Protein AF-A0A3D4ILH9-F1 (afdb_monomer_lite)

Sequence (61 aa):
MTKVTAGSSQVKPDLMAVEEPLEIRIGFGPIGDRTQKSLSVTMRTPGHDYELATGFLFTEG

Secondary structure (DSSP, 8-state):
-EEEETTEEEE--------EEEEEEEEES-TTS-EEEEEEEEEE-TT-HHHHHHHHHHHH-

Radius of gyration: 20.57 Å; chains: 1; bounding box: 32×19×66 Å

Structure (mmCIF, N/CA/C/O backbone):
data_AF-A0A3D4ILH9-F1
#
_entry.id   AF-A0A3D4ILH9-F1
#
loop_
_atom_site.group_PDB
_atom_site.id
_atom_site.type_symbol
_atom_site.label_atom_id
_atom_site.label_alt_id
_atom_site.label_comp_id
_atom_site.label_asym_id
_atom_site.label_entity_id
_atom_site.label_seq_id
_atom_site.pdbx_PDB_ins_code
_atom_site.Cartn_x
_atom_site.Cartn_y
_atom_site.Cartn_z
_atom_site.occupancy
_atom_site.B_iso_or_equiv
_atom_site.auth_seq_id
_atom_site.auth_comp_id
_atom_site.auth_asym_id
_atom_site.auth_atom_id
_atom_site.pdbx_PDB_model_num
ATOM 1 N N . MET A 1 1 ? -15.465 -1.276 22.293 1.00 84.44 1 MET A N 1
ATOM 2 C CA . MET A 1 1 ? -14.557 -0.950 23.416 1.00 84.44 1 MET A CA 1
ATOM 3 C C . 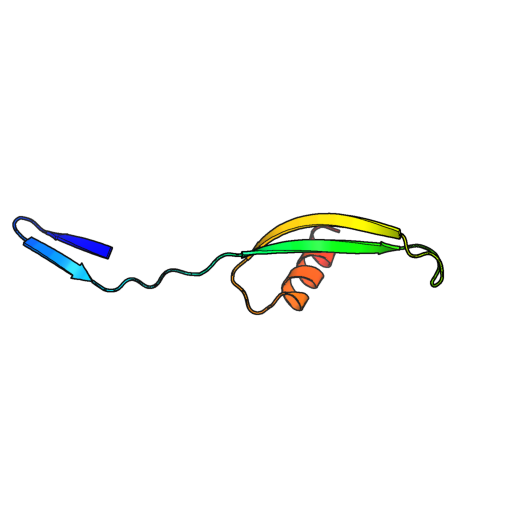MET A 1 1 ? -15.308 -1.003 24.742 1.00 84.44 1 MET A C 1
ATOM 5 O O . MET A 1 1 ? -16.453 -0.567 24.810 1.00 84.44 1 MET A O 1
ATOM 9 N N . THR A 1 2 ? -14.685 -1.519 25.802 1.00 89.00 2 THR A N 1
ATOM 10 C CA . THR A 1 2 ? -15.280 -1.529 27.149 1.00 89.00 2 THR A CA 1
ATOM 11 C C . THR A 1 2 ? -14.739 -0.353 27.948 1.00 89.00 2 THR A C 1
ATOM 13 O O . THR A 1 2 ? -13.547 -0.294 28.236 1.00 89.00 2 THR A O 1
ATOM 16 N N . LYS A 1 3 ? -15.607 0.595 28.309 1.00 88.62 3 LYS A N 1
ATOM 17 C CA . LYS A 1 3 ? -15.250 1.692 29.210 1.00 88.62 3 LYS A CA 1
ATOM 18 C C . LYS A 1 3 ? -15.473 1.230 30.649 1.00 88.62 3 LYS A C 1
ATOM 20 O O . LYS A 1 3 ? -16.610 0.955 31.028 1.00 88.62 3 LYS A O 1
ATOM 25 N N . VAL A 1 4 ? -14.406 1.175 31.443 1.00 9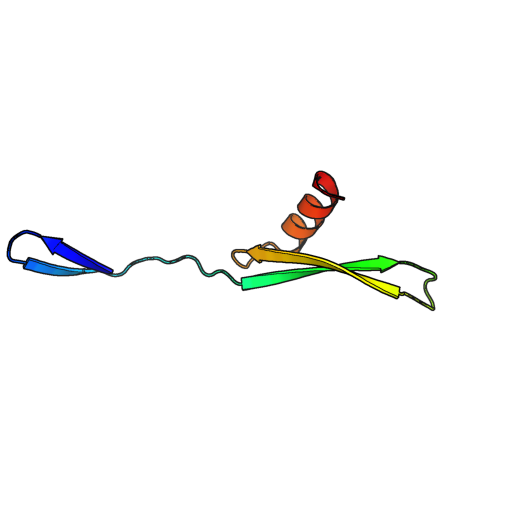0.38 4 VAL A N 1
ATOM 26 C CA . VAL A 1 4 ? -14.463 0.829 32.871 1.00 90.38 4 VAL A CA 1
ATOM 27 C C . VAL A 1 4 ? -14.335 2.101 33.708 1.00 90.38 4 VAL A C 1
ATOM 29 O O . VAL A 1 4 ? -13.448 2.919 33.478 1.00 90.38 4 VAL A O 1
ATOM 32 N N . THR A 1 5 ? -15.231 2.267 34.675 1.00 89.25 5 THR A N 1
ATOM 33 C CA . THR A 1 5 ? -15.206 3.325 35.699 1.00 89.25 5 THR A CA 1
ATOM 34 C C . THR A 1 5 ? -15.325 2.647 37.069 1.00 89.25 5 THR A C 1
ATOM 36 O O . THR A 1 5 ? -15.748 1.495 37.130 1.00 89.25 5 THR A O 1
ATOM 39 N N . ALA A 1 6 ? -14.956 3.302 38.174 1.00 84.56 6 ALA A N 1
ATOM 40 C CA . ALA A 1 6 ? -14.972 2.677 39.503 1.00 84.56 6 ALA A CA 1
ATOM 41 C C . ALA A 1 6 ? -16.360 2.081 39.844 1.00 84.56 6 ALA A C 1
ATOM 43 O O . ALA A 1 6 ? -17.305 2.810 40.132 1.00 84.56 6 ALA A O 1
ATOM 44 N N . GLY A 1 7 ? -16.480 0.751 39.752 1.00 88.31 7 GLY A N 1
ATOM 45 C CA . GLY A 1 7 ? -17.709 -0.008 40.009 1.00 88.31 7 GLY A CA 1
ATOM 46 C C . GLY A 1 7 ? -18.647 -0.238 38.813 1.00 88.31 7 GLY A C 1
ATOM 47 O O . GLY A 1 7 ? -19.665 -0.899 38.990 1.00 88.31 7 GLY A O 1
ATOM 48 N N . SER A 1 8 ? -18.348 0.256 37.603 1.00 88.44 8 SER A N 1
ATOM 49 C CA . SER A 1 8 ? -19.199 0.025 36.421 1.00 88.44 8 SER A CA 1
ATOM 50 C C . SER A 1 8 ? -18.407 -0.210 35.136 1.00 88.44 8 SER A C 1
ATOM 52 O O . SER A 1 8 ? -17.346 0.370 34.905 1.00 88.44 8 SER A O 1
ATOM 54 N N . SER A 1 9 ? -18.949 -1.066 34.274 1.00 89.69 9 SER A N 1
ATOM 55 C CA . SER A 1 9 ? -18.413 -1.357 32.948 1.00 89.69 9 SER A CA 1
ATOM 56 C C . SER A 1 9 ? -19.511 -1.134 31.917 1.00 89.69 9 SER A C 1
ATOM 58 O O . SER A 1 9 ? -20.618 -1.649 32.070 1.00 89.69 9 SER A O 1
ATOM 60 N N . GLN A 1 10 ? -19.223 -0.340 30.888 1.00 93.38 10 GLN A N 1
ATOM 61 C CA . GLN A 1 10 ? -20.150 -0.071 29.794 1.00 93.38 10 GLN A CA 1
ATOM 62 C C . GLN A 1 10 ? -19.496 -0.442 28.465 1.00 93.38 10 GLN A C 1
ATOM 64 O O . GLN A 1 10 ? -18.421 0.058 28.124 1.00 93.38 10 GLN A O 1
ATOM 69 N N . VAL A 1 11 ? -20.172 -1.285 27.686 1.00 92.56 11 VAL A N 1
ATOM 70 C CA . VAL A 1 11 ? -19.788 -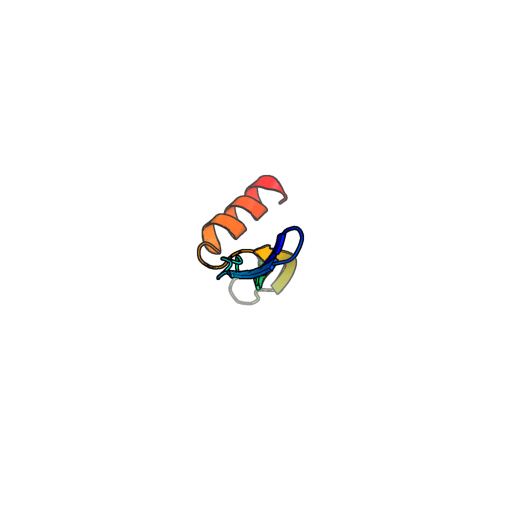1.550 26.298 1.00 92.56 11 VAL A CA 1
ATOM 71 C C . VAL A 1 11 ? -20.196 -0.348 25.453 1.00 92.56 11 VAL A C 1
ATOM 73 O O . VAL A 1 11 ? -21.359 0.057 25.461 1.00 92.56 11 VAL A O 1
ATOM 76 N N . LYS A 1 12 ? -19.234 0.231 24.735 1.00 92.56 12 LYS A N 1
ATOM 77 C CA . LYS A 1 12 ? -19.477 1.284 23.749 1.00 92.56 12 LYS A CA 1
ATOM 78 C C . LYS A 1 12 ? -18.995 0.842 22.366 1.00 92.56 12 LYS A C 1
ATOM 80 O O . LYS A 1 12 ? -17.941 0.194 22.278 1.00 92.56 12 LYS A O 1
ATOM 85 N N . PRO A 1 13 ? -19.744 1.178 21.300 1.00 91.31 13 PRO A N 1
ATOM 86 C CA . PRO A 1 13 ? -19.241 1.028 19.946 1.00 91.31 13 PRO A CA 1
ATOM 87 C C . PRO A 1 13 ? -17.991 1.891 19.798 1.00 91.31 13 PRO A C 1
ATOM 89 O O . PRO A 1 13 ? -17.919 2.990 20.349 1.00 91.31 13 PRO A O 1
ATOM 92 N N . ASP A 1 14 ? -17.006 1.347 19.101 1.00 89.38 14 ASP A N 1
ATOM 93 C CA . ASP A 1 14 ? -15.754 2.027 18.812 1.00 89.38 14 ASP A CA 1
ATOM 94 C C . ASP A 1 14 ? -15.537 2.009 17.305 1.00 89.38 14 ASP A C 1
ATOM 96 O O . ASP A 1 14 ? -15.877 1.022 16.647 1.00 89.38 14 ASP A O 1
ATOM 100 N N . LEU A 1 15 ? -15.026 3.110 16.772 1.00 91.06 15 LEU A N 1
ATOM 101 C CA . LEU A 1 15 ? -14.734 3.239 15.353 1.00 91.06 15 LEU A CA 1
ATOM 102 C C . LEU A 1 15 ? -13.256 2.932 15.164 1.00 91.06 15 LEU A C 1
ATOM 104 O O . LEU A 1 15 ? -12.400 3.692 15.605 1.00 91.06 15 LEU A O 1
ATOM 108 N N . MET A 1 16 ? -12.969 1.819 14.498 1.00 90.31 16 MET A N 1
ATOM 109 C CA . MET A 1 16 ? -11.607 1.456 14.125 1.00 90.31 16 MET A CA 1
ATOM 110 C C . MET A 1 16 ? -11.412 1.674 12.630 1.00 90.31 16 MET A C 1
ATOM 112 O O . MET A 1 16 ? -12.269 1.298 11.828 1.00 90.31 16 MET A O 1
ATOM 116 N N . ALA A 1 17 ? -10.286 2.284 12.265 1.00 91.75 17 ALA A N 1
ATOM 117 C CA . ALA A 1 17 ? -9.864 2.348 10.876 1.00 91.75 17 ALA A CA 1
ATOM 118 C C . ALA A 1 17 ? -9.484 0.943 10.390 1.00 91.75 17 ALA A C 1
ATOM 120 O O . ALA A 1 17 ? -8.923 0.145 11.141 1.00 91.75 17 ALA A O 1
ATOM 121 N N . VAL A 1 18 ? -9.809 0.652 9.133 1.00 93.31 18 VAL A N 1
ATOM 122 C CA . VAL A 1 18 ? -9.343 -0.560 8.454 1.00 93.31 18 VAL A CA 1
ATOM 123 C C . VAL A 1 18 ? -7.985 -0.260 7.838 1.00 93.31 18 VAL A C 1
ATOM 125 O O . VAL A 1 18 ? -7.828 0.783 7.208 1.00 93.31 18 VAL A O 1
ATOM 128 N N . GLU A 1 19 ? -7.038 -1.183 7.980 1.00 96.50 19 GLU A N 1
ATOM 129 C CA . GLU A 1 19 ? -5.753 -1.138 7.286 1.00 96.50 19 GLU A CA 1
ATOM 130 C C . GLU A 1 19 ? -5.593 -2.371 6.398 1.00 96.50 19 GLU A C 1
ATOM 132 O O . GLU A 1 19 ? -5.873 -3.495 6.818 1.00 96.50 19 GLU A O 1
ATOM 137 N N . GLU A 1 20 ? -5.117 -2.159 5.174 1.00 96.81 20 GLU A N 1
ATOM 138 C CA . GLU A 1 20 ? -4.834 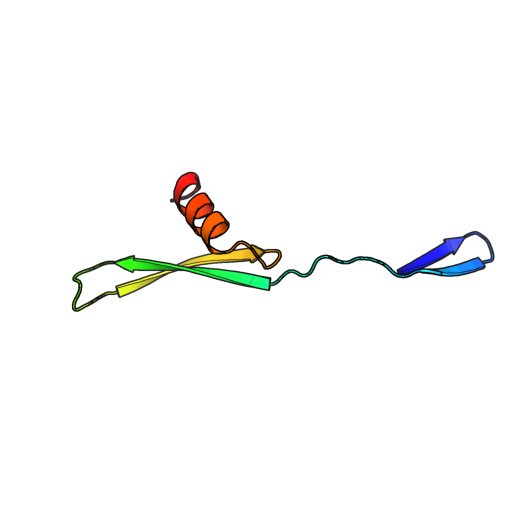-3.211 4.203 1.00 96.81 20 GLU A CA 1
ATOM 139 C C . GLU A 1 20 ? -3.452 -2.997 3.572 1.00 96.81 20 GLU A C 1
ATOM 141 O O . GLU A 1 20 ? -3.024 -1.850 3.387 1.00 96.81 20 GLU A O 1
ATOM 146 N N . PRO A 1 21 ? -2.739 -4.082 3.228 1.00 96.50 21 PRO A N 1
ATOM 147 C CA . PRO A 1 21 ? -1.464 -3.976 2.539 1.00 96.50 21 PRO A CA 1
ATOM 148 C C . PRO A 1 21 ? -1.665 -3.537 1.082 1.00 96.50 21 PRO A C 1
ATOM 150 O O . PRO A 1 21 ? -2.500 -4.085 0.362 1.00 96.50 21 PRO A O 1
ATOM 153 N N . LEU A 1 22 ? -0.841 -2.596 0.626 1.00 95.56 22 LEU A N 1
ATOM 154 C CA . LEU A 1 22 ? -0.713 -2.198 -0.773 1.00 95.56 22 LEU A CA 1
ATOM 155 C C . LEU A 1 22 ? 0.721 -2.442 -1.248 1.00 95.56 22 LEU A C 1
ATOM 157 O O . LEU A 1 22 ? 1.666 -1.891 -0.684 1.00 95.56 22 LEU A O 1
ATOM 161 N N . GLU A 1 23 ? 0.879 -3.232 -2.312 1.00 96.44 23 GLU A N 1
ATOM 162 C CA . GLU A 1 23 ? 2.164 -3.421 -2.989 1.00 96.44 23 GLU A CA 1
ATOM 163 C C . GLU A 1 23 ? 2.297 -2.461 -4.181 1.00 96.44 23 GLU A C 1
ATOM 165 O O . GLU A 1 23 ? 1.481 -2.473 -5.105 1.00 96.44 23 GLU A O 1
ATOM 170 N N . ILE A 1 24 ? 3.370 -1.666 -4.193 1.00 95.00 24 ILE A N 1
ATOM 171 C CA . ILE A 1 24 ? 3.734 -0.789 -5.309 1.00 95.00 24 ILE A CA 1
ATOM 172 C C . ILE A 1 24 ? 4.782 -1.499 -6.167 1.00 95.00 24 ILE A C 1
ATOM 174 O O . ILE A 1 24 ? 5.841 -1.907 -5.684 1.00 95.00 24 ILE A O 1
ATOM 178 N N . ARG A 1 25 ? 4.501 -1.631 -7.468 1.00 94.75 25 ARG A N 1
ATOM 179 C CA . ARG A 1 25 ? 5.361 -2.325 -8.438 1.00 94.75 25 ARG A CA 1
ATOM 180 C C . ARG A 1 25 ? 5.648 -1.422 -9.631 1.00 94.75 25 ARG A C 1
ATOM 182 O O . ARG A 1 25 ? 4.750 -0.759 -10.143 1.00 94.75 25 ARG A O 1
ATOM 189 N N . ILE A 1 26 ? 6.887 -1.440 -10.113 1.00 92.69 26 ILE A N 1
ATOM 190 C CA . ILE A 1 26 ? 7.305 -0.696 -11.305 1.00 92.69 26 ILE A CA 1
ATOM 191 C C . ILE A 1 26 ? 7.479 -1.672 -12.463 1.00 92.69 2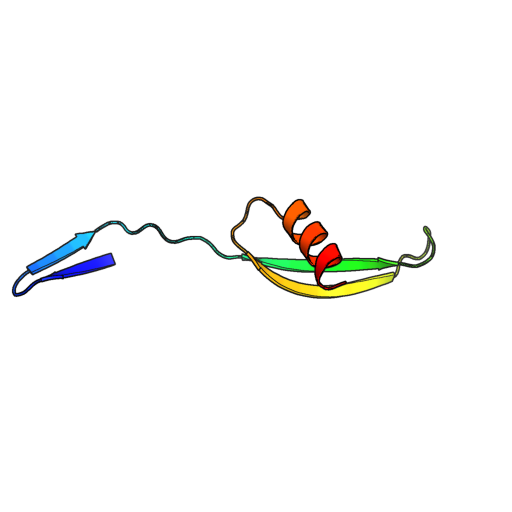6 ILE A C 1
ATOM 193 O O . ILE A 1 26 ? 8.242 -2.634 -12.376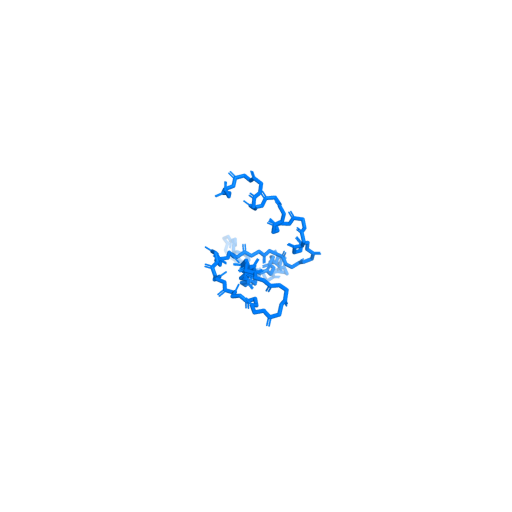 1.00 92.69 26 ILE A O 1
ATOM 197 N N . GLY A 1 27 ? 6.792 -1.395 -13.570 1.00 93.94 27 GLY A N 1
ATOM 198 C CA . GLY A 1 27 ? 7.102 -1.994 -14.864 1.00 93.94 27 GLY A CA 1
ATOM 199 C C . GLY A 1 27 ? 8.153 -1.162 -15.599 1.00 93.94 27 GLY A C 1
ATOM 200 O O . GLY A 1 27 ? 8.008 0.058 -15.698 1.00 93.94 27 GLY A O 1
ATOM 201 N N . PHE A 1 28 ? 9.169 -1.794 -16.177 1.00 93.88 28 PHE A N 1
ATOM 202 C CA . PHE A 1 28 ? 10.164 -1.148 -17.041 1.00 93.88 28 PHE A CA 1
ATOM 203 C C . PHE A 1 28 ? 10.603 -2.090 -18.171 1.00 93.88 28 PHE A C 1
ATOM 205 O O . PHE A 1 28 ? 10.216 -3.254 -18.203 1.00 93.88 28 PHE A O 1
ATOM 212 N N . GLY A 1 29 ? 11.371 -1.575 -19.131 1.00 95.19 29 GLY A N 1
ATOM 213 C CA . GLY A 1 29 ? 11.774 -2.319 -20.328 1.00 95.19 29 GLY A CA 1
ATOM 214 C C . GLY A 1 29 ? 10.855 -2.091 -21.538 1.00 95.19 29 GLY A C 1
ATOM 215 O O . GLY A 1 29 ? 9.899 -1.303 -21.443 1.00 95.19 29 GLY A O 1
ATOM 216 N N . PRO A 1 30 ? 11.175 -2.728 -22.682 1.00 95.94 30 PRO A N 1
ATOM 217 C CA . PRO A 1 30 ? 10.450 -2.581 -23.943 1.00 95.94 30 PRO A CA 1
ATOM 218 C C . PRO A 1 30 ? 8.959 -2.904 -23.808 1.00 95.94 30 PRO A C 1
ATOM 220 O O . PRO A 1 30 ? 8.568 -3.740 -23.002 1.00 95.94 30 PRO A O 1
ATOM 223 N N . ILE A 1 31 ? 8.112 -2.281 -24.636 1.00 90.44 31 ILE A N 1
ATOM 224 C CA . ILE A 1 31 ? 6.646 -2.478 -24.595 1.00 90.44 31 ILE A CA 1
ATOM 225 C C . ILE A 1 31 ? 6.262 -3.961 -24.756 1.00 90.44 31 ILE A C 1
ATOM 227 O O . ILE A 1 31 ? 5.306 -4.407 -24.129 1.00 90.44 31 ILE A O 1
ATOM 231 N N . GLY A 1 32 ? 7.022 -4.722 -25.550 1.00 94.06 32 GLY A N 1
ATOM 232 C CA . GLY A 1 32 ? 6.803 -6.157 -25.765 1.00 94.06 32 GLY A CA 1
ATOM 233 C C . GLY A 1 32 ? 7.445 -7.089 -24.731 1.00 94.06 32 GLY A C 1
ATOM 234 O O . GLY A 1 32 ? 7.185 -8.283 -24.785 1.00 94.06 32 GLY A O 1
ATOM 235 N N . ASP A 1 33 ? 8.269 -6.569 -23.816 1.00 94.38 33 ASP A N 1
ATOM 236 C CA . ASP A 1 33 ? 9.000 -7.356 -22.813 1.00 94.38 33 ASP A CA 1
ATOM 237 C C . ASP A 1 33 ? 9.161 -6.539 -21.523 1.00 94.38 33 ASP A C 1
ATOM 239 O O . ASP A 1 33 ? 10.223 -6.013 -21.179 1.00 94.38 33 ASP A O 1
ATOM 243 N N . ARG A 1 34 ? 8.026 -6.311 -20.858 1.00 94.50 34 ARG A N 1
ATOM 244 C CA . ARG A 1 34 ? 7.963 -5.501 -19.643 1.00 94.50 34 ARG A CA 1
ATOM 245 C C . ARG A 1 34 ? 8.361 -6.346 -18.441 1.00 94.50 34 ARG A C 1
ATOM 247 O O . ARG A 1 34 ? 7.610 -7.219 -18.014 1.00 94.50 34 ARG A O 1
ATOM 254 N N . THR A 1 35 ? 9.478 -5.997 -17.819 1.00 96.00 35 THR A N 1
ATOM 255 C CA . THR A 1 35 ? 9.882 -6.544 -16.524 1.00 96.00 35 THR A CA 1
ATOM 256 C C . THR A 1 35 ? 9.161 -5.801 -15.409 1.00 96.00 35 THR A C 1
ATOM 258 O O . THR A 1 35 ? 9.100 -4.571 -15.411 1.00 96.00 35 THR A O 1
ATOM 261 N N . GLN A 1 36 ? 8.629 -6.533 -14.432 1.00 95.19 36 GLN A N 1
ATOM 262 C CA . GLN A 1 36 ? 8.039 -5.957 -13.224 1.00 95.19 36 GLN A CA 1
ATOM 263 C C . GLN A 1 36 ? 8.972 -6.152 -12.029 1.00 95.19 36 GLN A C 1
ATOM 265 O O . GLN A 1 36 ? 9.467 -7.253 -11.799 1.00 95.19 36 GLN A O 1
ATOM 270 N N . LYS A 1 37 ? 9.158 -5.103 -11.228 1.00 94.12 37 LYS A N 1
ATOM 271 C CA . LYS A 1 37 ? 9.905 -5.143 -9.966 1.00 94.12 37 LYS A CA 1
ATOM 272 C C . LYS A 1 37 ? 9.034 -4.616 -8.831 1.00 94.12 37 LYS A C 1
ATOM 274 O O . LYS A 1 37 ? 8.400 -3.574 -8.979 1.00 94.12 37 LYS A O 1
ATOM 279 N N . SER A 1 38 ? 9.010 -5.340 -7.714 1.00 94.81 38 SER A N 1
ATOM 280 C CA . SER A 1 38 ? 8.388 -4.862 -6.476 1.00 94.81 38 SER A CA 1
ATOM 281 C C . SER A 1 38 ? 9.248 -3.758 -5.867 1.00 94.81 38 SER A C 1
ATOM 283 O O . SER A 1 38 ? 10.470 -3.909 -5.785 1.00 94.81 38 SER A O 1
ATOM 285 N N . LEU A 1 39 ? 8.624 -2.633 -5.524 1.00 93.38 39 LEU A N 1
ATOM 286 C CA . LEU A 1 39 ? 9.303 -1.473 -4.954 1.00 93.38 39 LEU A CA 1
ATOM 287 C C . LEU A 1 39 ? 9.116 -1.421 -3.438 1.00 93.38 39 LEU A C 1
ATOM 289 O O . LEU A 1 39 ? 10.092 -1.258 -2.714 1.00 93.38 39 LEU A O 1
ATOM 293 N N . SER A 1 40 ? 7.872 -1.543 -2.974 1.00 94.44 40 SER A N 1
ATOM 294 C CA . SER A 1 40 ? 7.520 -1.412 -1.561 1.00 94.44 40 SER A CA 1
ATOM 295 C C . SER A 1 40 ? 6.167 -2.060 -1.264 1.00 94.44 40 SER A C 1
ATOM 297 O O . SER A 1 40 ? 5.323 -2.196 -2.154 1.00 94.44 40 SER A O 1
ATOM 299 N N . VAL A 1 41 ? 5.960 -2.417 0.002 1.00 95.25 41 VAL A N 1
ATOM 300 C CA . VAL A 1 41 ? 4.666 -2.805 0.569 1.00 95.25 41 VAL A CA 1
ATOM 301 C C . VAL A 1 41 ? 4.392 -1.876 1.743 1.00 95.25 41 VAL A C 1
ATOM 303 O O . VAL A 1 41 ? 5.221 -1.765 2.644 1.00 95.25 41 VAL A O 1
ATOM 306 N N . THR A 1 42 ? 3.234 -1.222 1.744 1.00 93.31 42 THR A N 1
ATOM 307 C CA . THR A 1 42 ? 2.830 -0.300 2.812 1.00 93.31 42 THR A CA 1
ATOM 308 C C . THR A 1 42 ? 1.429 -0.618 3.318 1.00 93.31 42 THR A C 1
ATOM 310 O O . THR A 1 42 ? 0.595 -1.127 2.569 1.00 93.31 42 THR A O 1
ATOM 313 N N . MET A 1 43 ? 1.171 -0.330 4.593 1.00 96.44 43 MET A N 1
ATOM 314 C CA . MET A 1 43 ? -0.169 -0.418 5.171 1.00 96.44 43 MET A CA 1
ATOM 315 C C . MET A 1 43 ? -0.913 0.882 4.889 1.00 96.44 43 MET A C 1
ATOM 317 O O . MET A 1 43 ? -0.367 1.970 5.078 1.00 96.44 43 MET A O 1
ATOM 321 N N . ARG A 1 44 ? -2.161 0.782 4.436 1.00 95.50 44 ARG A N 1
ATOM 322 C CA . ARG A 1 44 ? -2.993 1.957 4.169 1.00 95.50 44 ARG A CA 1
ATOM 323 C C . ARG A 1 44 ? -4.447 1.731 4.549 1.00 95.50 44 ARG A C 1
ATOM 325 O O . ARG A 1 44 ? -4.950 0.612 4.498 1.00 95.50 44 ARG A O 1
ATOM 332 N N . THR A 1 45 ? -5.146 2.823 4.823 1.00 95.62 45 THR A N 1
ATOM 333 C CA . THR A 1 45 ? -6.609 2.826 4.810 1.00 95.62 45 THR A CA 1
ATOM 334 C C . THR A 1 45 ? -7.099 2.803 3.358 1.00 95.62 45 THR A C 1
ATOM 336 O O . THR A 1 45 ? -6.638 3.630 2.562 1.00 95.62 45 THR A O 1
ATOM 339 N N . PRO A 1 46 ? -8.010 1.893 2.970 1.00 91.44 46 PRO A N 1
ATOM 340 C CA . PRO A 1 46 ? -8.474 1.806 1.589 1.00 91.44 46 PRO A CA 1
ATOM 341 C C . PRO A 1 46 ? -9.176 3.069 1.066 1.00 91.44 46 PRO A C 1
ATOM 343 O O . PRO A 1 46 ? -9.859 3.761 1.817 1.00 91.44 46 PRO A O 1
ATOM 346 N N . GLY A 1 47 ? -9.040 3.345 -0.238 1.00 94.19 47 GLY A N 1
ATOM 347 C CA . GLY A 1 47 ? -9.799 4.383 -0.957 1.00 94.19 47 GLY A CA 1
ATOM 348 C C . GLY A 1 47 ? -9.000 5.237 -1.951 1.00 94.19 47 GLY A C 1
ATOM 349 O O . GLY A 1 47 ? -9.566 5.682 -2.943 1.00 94.19 47 GLY A O 1
ATOM 350 N N . HIS A 1 48 ? -7.694 5.430 -1.728 1.00 94.19 48 HIS A N 1
ATOM 351 C CA . HIS A 1 48 ? -6.865 6.389 -2.487 1.00 94.19 48 HIS A CA 1
ATOM 352 C C . HIS A 1 48 ? -5.515 5.796 -2.930 1.00 94.19 48 HIS A C 1
ATOM 354 O O . HIS A 1 48 ? -4.449 6.324 -2.622 1.00 94.19 48 HIS A O 1
ATOM 360 N N . ASP A 1 49 ? -5.544 4.642 -3.605 1.00 95.00 49 ASP A N 1
ATOM 361 C CA . ASP A 1 49 ? -4.326 3.918 -4.018 1.00 95.00 49 ASP A CA 1
ATOM 362 C C . ASP A 1 49 ? -3.436 4.700 -4.972 1.00 95.00 49 ASP A C 1
ATOM 364 O O . ASP A 1 49 ? -2.213 4.671 -4.855 1.00 95.00 49 ASP A O 1
ATOM 368 N N . TYR A 1 50 ? -4.051 5.364 -5.946 1.00 94.62 50 TYR A N 1
ATOM 369 C CA . TYR A 1 50 ? -3.328 6.006 -7.032 1.00 94.62 50 TYR A CA 1
ATOM 370 C C . TYR A 1 50 ? -2.559 7.231 -6.536 1.00 94.62 50 TYR A C 1
ATOM 372 O O . TYR A 1 50 ? -1.373 7.387 -6.823 1.00 94.62 50 TYR A O 1
ATOM 380 N N . GLU A 1 51 ? -3.213 8.082 -5.752 1.00 95.25 51 GLU A N 1
ATOM 381 C CA . GLU A 1 51 ? -2.614 9.259 -5.130 1.00 95.25 51 GLU A CA 1
ATOM 382 C C . GLU A 1 51 ? -1.511 8.858 -4.148 1.00 95.25 51 GLU A C 1
ATOM 384 O O . GLU A 1 51 ? -0.448 9.478 -4.128 1.00 95.25 51 GLU A O 1
ATOM 389 N N . LEU A 1 52 ? -1.722 7.781 -3.383 1.00 93.69 52 LEU A N 1
ATOM 390 C CA . LEU A 1 52 ? -0.706 7.259 -2.476 1.00 93.69 52 LEU A CA 1
ATOM 391 C C . LEU A 1 52 ? 0.503 6.729 -3.251 1.00 93.69 52 LEU A C 1
ATOM 393 O O . LEU A 1 52 ? 1.630 7.095 -2.933 1.00 93.69 52 LEU A O 1
ATOM 397 N N . ALA A 1 53 ? 0.293 5.915 -4.288 1.00 94.31 53 ALA A N 1
ATOM 398 C CA . ALA A 1 53 ? 1.382 5.357 -5.085 1.00 94.31 53 ALA A CA 1
ATOM 399 C C . ALA A 1 53 ? 2.167 6.443 -5.839 1.00 94.31 53 ALA A C 1
ATOM 401 O O . ALA A 1 53 ? 3.394 6.398 -5.887 1.00 94.31 53 ALA A O 1
ATOM 402 N N . THR A 1 54 ? 1.478 7.436 -6.408 1.00 93.69 54 THR A N 1
ATOM 403 C CA . THR A 1 54 ? 2.124 8.566 -7.099 1.00 93.69 54 THR A CA 1
ATOM 404 C C . THR A 1 54 ? 2.893 9.460 -6.133 1.00 93.69 54 THR A C 1
ATOM 406 O O . THR A 1 54 ? 4.035 9.808 -6.424 1.00 93.69 54 THR A O 1
ATOM 409 N N . GLY A 1 55 ? 2.313 9.780 -4.972 1.00 94.50 55 GLY A N 1
ATOM 410 C CA . GLY A 1 55 ? 2.997 10.517 -3.912 1.00 94.50 55 GLY A CA 1
ATOM 411 C C . GLY A 1 55 ? 4.239 9.779 -3.419 1.00 94.50 55 GLY A C 1
ATOM 412 O O . GLY A 1 55 ? 5.314 10.366 -3.388 1.00 94.50 55 GLY A O 1
ATOM 413 N N . PHE A 1 56 ? 4.112 8.477 -3.143 1.00 93.44 56 PHE A N 1
ATOM 414 C CA . PHE A 1 56 ? 5.218 7.617 -2.721 1.00 93.44 56 PHE A CA 1
ATOM 415 C C . PHE A 1 56 ? 6.375 7.635 -3.730 1.00 93.44 56 PHE A C 1
ATOM 417 O O . PHE A 1 56 ? 7.521 7.867 -3.356 1.00 93.44 56 PHE A O 1
ATOM 424 N N . LEU A 1 57 ? 6.076 7.455 -5.022 1.00 91.56 57 LEU A N 1
ATOM 425 C CA . LEU A 1 57 ? 7.082 7.507 -6.089 1.00 91.56 57 LEU A CA 1
ATOM 426 C C . LEU A 1 57 ? 7.721 8.892 -6.242 1.00 91.56 57 LEU A C 1
ATOM 428 O O . LEU A 1 57 ? 8.875 8.982 -6.641 1.00 91.56 57 LEU A O 1
ATOM 432 N N . PHE A 1 58 ? 6.984 9.966 -5.965 1.00 92.94 58 PHE A N 1
ATOM 433 C CA . PHE A 1 58 ? 7.509 11.325 -6.071 1.00 92.94 58 PHE A CA 1
ATOM 434 C C . PHE A 1 58 ? 8.440 11.690 -4.909 1.00 92.94 58 PHE A C 1
ATOM 436 O O . PHE A 1 58 ? 9.389 12.445 -5.103 1.00 92.94 58 PHE A O 1
ATOM 443 N N . THR A 1 59 ? 8.164 11.194 -3.701 1.00 89.12 59 THR A N 1
ATOM 444 C CA . THR A 1 59 ? 8.911 11.580 -2.496 1.00 89.12 59 THR A CA 1
ATOM 445 C C . THR A 1 59 ? 10.036 10.622 -2.130 1.00 89.12 59 THR A C 1
ATOM 447 O O . THR A 1 59 ? 11.010 11.061 -1.524 1.00 89.12 59 THR A O 1
ATOM 450 N N . GLU A 1 60 ? 9.908 9.335 -2.457 1.00 79.00 60 GLU A N 1
ATOM 451 C CA . GLU A 1 60 ? 10.876 8.291 -2.079 1.00 79.00 60 GLU A CA 1
ATOM 452 C C . GLU A 1 60 ? 11.511 7.561 -3.279 1.00 79.00 60 GLU A C 1
ATOM 454 O O . GLU A 1 60 ? 12.324 6.655 -3.079 1.00 79.00 60 GLU A O 1
ATOM 459 N N . GLY A 1 61 ? 11.129 7.922 -4.512 1.00 61.62 61 GLY A N 1
ATOM 460 C CA . GLY A 1 61 ? 11.633 7.332 -5.760 1.00 61.62 61 GLY A CA 1
ATOM 461 C C . GLY A 1 61 ? 12.924 7.938 -6.299 1.00 61.62 61 GLY A C 1
ATOM 462 O O . GLY A 1 61 ? 13.258 9.091 -5.948 1.00 61.62 61 GLY A O 1
#

pLDDT: mean 92.25, std 5.14, range [61.62, 96.81]

Foldseek 3Di:
DWDDDVPDIDDDDDDDFDKDKDWAWDWDDDPVDTDIDTDDIDIDRDDPNVVVNVVCVVPVD